Protein AF-A0A413JWC3-F1 (afdb_monomer_lite)

Sequence (152 aa):
MLSLQSEIDSLCAVSHELLHLGLDGEPIYSDRFRQLNTDVYHRCEHLFGSHGRTLEEEASLCIALLTGYNATIYNHGDKEDKIQSVLNRSWDILDTLPVSLLKCRLLVACYAEVFDEELAAEAHAIIDGWKERELTREEFEIVEHLKNLEEN

pLDDT: mean 96.14, std 4.45, range [56.59, 98.81]

InterPro domains:
  IPR010570 UpxZ family [PF06603] (8-112)
  IPR038533 UpxZ superfamily [G3DSA:1.25.40.810] (1-152)

Foldseek 3Di:
DDDLVVLLVVLVVLLVCLVCPCVVVDDDDPVVNVVSLVVLVVSLVVLLPPADPDLLSRLSSLLSNLSSLVSHPDDP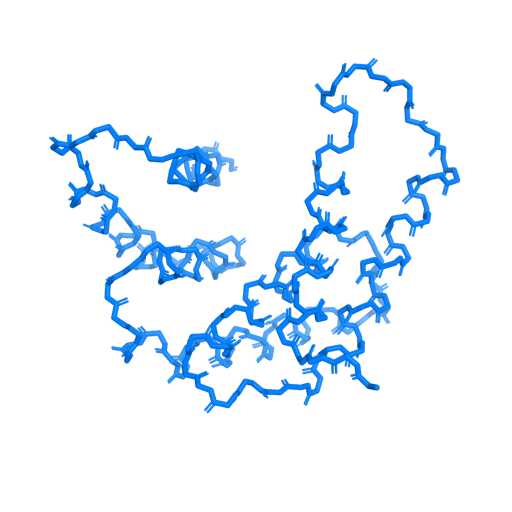PCSVVSNVVSLVSLVVRLVVDDLDLSSLSSLLSSCLPPVDVVSLVVSVVSLVVCVVDDDDPSSVVSVVSSVVSVVD

Structure (mmCIF, N/CA/C/O backbone):
data_AF-A0A413JWC3-F1
#
_entry.id   AF-A0A413JWC3-F1
#
loop_
_atom_site.group_PDB
_atom_site.id
_atom_site.type_symbol
_atom_site.label_atom_id
_atom_site.label_alt_id
_atom_site.label_comp_id
_atom_site.label_asym_id
_atom_site.label_entity_id
_atom_site.label_seq_id
_atom_site.pdbx_PDB_ins_code
_atom_site.Cartn_x
_atom_site.Cartn_y
_atom_site.Cartn_z
_atom_site.occupancy
_atom_site.B_iso_or_equiv
_atom_site.auth_seq_id
_atom_site.auth_comp_id
_atom_site.auth_asym_id
_atom_site.auth_atom_id
_atom_site.pdbx_PDB_model_num
ATOM 1 N N . MET A 1 1 ? 21.204 -7.134 11.106 1.00 56.59 1 MET A N 1
ATOM 2 C CA . MET A 1 1 ? 19.920 -7.401 10.434 1.00 56.59 1 MET A CA 1
ATOM 3 C C . MET A 1 1 ? 19.002 -6.255 10.816 1.00 56.59 1 MET A C 1
ATOM 5 O O . MET A 1 1 ? 18.966 -5.949 12.005 1.00 56.59 1 MET A O 1
ATOM 9 N N . LEU A 1 2 ? 18.401 -5.558 9.850 1.00 73.81 2 LEU A N 1
ATOM 10 C CA . LEU A 1 2 ? 17.396 -4.530 10.146 1.00 73.81 2 LEU A CA 1
ATOM 11 C C . LEU A 1 2 ? 16.127 -5.217 10.677 1.00 73.81 2 LEU A C 1
ATOM 13 O O . LEU A 1 2 ? 15.954 -6.422 10.486 1.00 73.81 2 LEU A O 1
ATOM 17 N N . SER A 1 3 ? 15.291 -4.492 11.417 1.00 93.19 3 SER A N 1
ATOM 18 C CA . SER A 1 3 ? 13.954 -4.986 11.759 1.00 93.19 3 SER A CA 1
ATOM 19 C C . SER A 1 3 ? 13.045 -4.897 10.534 1.00 93.19 3 SER A C 1
ATOM 21 O O . SER A 1 3 ? 13.220 -3.990 9.723 1.00 93.19 3 SER A O 1
ATOM 23 N N . LEU A 1 4 ? 12.040 -5.774 10.448 1.00 95.88 4 LEU A N 1
ATOM 24 C CA . LEU A 1 4 ? 11.046 -5.744 9.371 1.00 95.88 4 LEU A CA 1
ATOM 25 C C . LEU A 1 4 ? 10.400 -4.357 9.244 1.00 95.88 4 LEU A C 1
ATOM 27 O O . LEU A 1 4 ? 10.365 -3.797 8.154 1.00 95.88 4 LEU A O 1
ATOM 31 N N . GLN A 1 5 ? 10.004 -3.748 10.367 1.00 96.06 5 GLN A N 1
ATOM 32 C CA . GLN A 1 5 ? 9.486 -2.379 10.370 1.00 96.06 5 GLN A CA 1
ATOM 33 C C . GLN A 1 5 ? 10.447 -1.364 9.728 1.00 96.06 5 GLN A C 1
ATOM 35 O O . GLN A 1 5 ? 10.018 -0.534 8.939 1.00 96.06 5 GLN A O 1
ATOM 40 N N . SER A 1 6 ? 11.755 -1.454 9.992 1.00 96.62 6 SER A N 1
ATOM 41 C CA . SER A 1 6 ? 12.730 -0.548 9.371 1.00 96.62 6 SER A CA 1
ATOM 42 C C . SER A 1 6 ? 12.828 -0.745 7.856 1.00 96.62 6 SER A C 1
ATOM 44 O O . SER A 1 6 ? 13.183 0.193 7.141 1.00 96.62 6 SER A O 1
ATOM 46 N N . GLU A 1 7 ? 12.572 -1.952 7.361 1.00 97.88 7 GLU A N 1
ATOM 47 C CA . GLU A 1 7 ? 12.573 -2.255 5.932 1.00 97.88 7 GLU A CA 1
ATOM 48 C C . GLU A 1 7 ? 11.285 -1.760 5.263 1.00 97.88 7 GLU A C 1
ATOM 50 O O . GLU A 1 7 ? 11.362 -1.167 4.186 1.00 97.88 7 GLU A O 1
ATOM 55 N N . ILE A 1 8 ? 10.139 -1.905 5.941 1.00 98.19 8 ILE A N 1
ATOM 56 C CA . ILE A 1 8 ? 8.843 -1.327 5.552 1.00 98.19 8 ILE A CA 1
ATOM 57 C C . ILE A 1 8 ? 8.953 0.197 5.454 1.00 98.19 8 ILE A C 1
ATOM 59 O O . ILE A 1 8 ? 8.673 0.762 4.399 1.00 98.19 8 ILE A O 1
ATOM 63 N N . ASP A 1 9 ? 9.443 0.860 6.505 1.00 97.12 9 ASP A N 1
ATOM 64 C CA . ASP A 1 9 ? 9.615 2.317 6.533 1.00 97.12 9 ASP A CA 1
ATOM 65 C C . ASP A 1 9 ? 10.524 2.785 5.389 1.00 97.12 9 ASP A C 1
ATOM 67 O O . ASP A 1 9 ? 10.276 3.804 4.741 1.00 97.12 9 ASP A O 1
ATOM 71 N N . SER A 1 10 ? 11.565 2.002 5.091 1.00 97.88 10 SER A N 1
ATOM 72 C CA . SER A 1 10 ? 12.470 2.296 3.988 1.00 97.88 10 SER A CA 1
ATOM 73 C C . SER A 1 10 ? 11.818 2.125 2.613 1.00 97.88 10 SER A C 1
ATOM 75 O O . SER A 1 10 ? 12.164 2.894 1.714 1.00 97.88 10 SER A O 1
ATOM 77 N N . LEU A 1 11 ? 10.921 1.149 2.426 1.00 98.56 11 LEU A N 1
ATOM 78 C CA . LEU A 1 11 ? 10.135 0.992 1.197 1.00 98.56 11 LEU A CA 1
ATOM 79 C C . LEU A 1 11 ? 9.126 2.139 1.044 1.00 98.56 11 LEU A C 1
ATOM 81 O O . LEU A 1 11 ? 9.041 2.729 -0.034 1.00 98.56 11 LEU A O 1
ATOM 85 N N . CYS A 1 12 ? 8.428 2.511 2.118 1.00 97.12 12 CYS A N 1
ATOM 86 C CA . CYS A 1 12 ? 7.510 3.650 2.131 1.00 97.12 12 CYS A CA 1
ATOM 87 C C . CYS A 1 12 ? 8.220 4.948 1.731 1.00 97.12 12 CYS A C 1
ATOM 89 O O . CYS A 1 12 ? 7.740 5.664 0.857 1.00 97.12 12 CYS A O 1
ATOM 91 N N . ALA A 1 13 ? 9.391 5.226 2.313 1.00 97.00 13 ALA A N 1
ATOM 92 C CA . ALA A 1 13 ? 10.145 6.444 2.030 1.00 97.00 13 ALA A CA 1
ATOM 93 C C . ALA A 1 13 ? 10.565 6.552 0.555 1.00 97.00 13 ALA A C 1
ATOM 95 O O . ALA A 1 13 ? 10.361 7.592 -0.068 1.00 97.00 13 ALA A O 1
ATOM 96 N N . VAL A 1 14 ? 11.117 5.478 -0.026 1.00 98.12 14 VAL A N 1
ATOM 97 C CA . VAL A 1 14 ? 11.566 5.508 -1.429 1.00 98.12 14 VAL A CA 1
ATOM 98 C C . VAL A 1 14 ? 10.394 5.507 -2.417 1.00 98.12 14 VAL A C 1
ATOM 100 O O . VAL A 1 14 ? 10.479 6.148 -3.461 1.00 98.12 14 VAL A O 1
ATOM 103 N N . SER A 1 15 ? 9.282 4.846 -2.079 1.00 97.88 15 SER A N 1
ATOM 104 C CA . SER A 1 15 ? 8.061 4.874 -2.899 1.00 97.88 15 SER A CA 1
ATOM 105 C C . SER A 1 15 ? 7.427 6.261 -2.880 1.00 97.88 15 SER A C 1
ATOM 107 O O . SER A 1 15 ? 7.043 6.775 -3.926 1.00 97.88 15 SER A O 1
ATOM 109 N N . HIS A 1 16 ? 7.389 6.907 -1.711 1.00 94.75 16 HIS A N 1
ATOM 110 C CA . HIS A 1 16 ? 6.933 8.285 -1.578 1.00 94.75 16 HIS A CA 1
ATOM 111 C C . HIS A 1 16 ? 7.807 9.238 -2.401 1.00 94.75 16 HIS A C 1
ATOM 113 O O . HIS A 1 16 ? 7.268 10.040 -3.156 1.00 94.75 16 HIS A O 1
ATOM 119 N N . GLU A 1 17 ? 9.136 9.115 -2.332 1.00 95.62 17 GLU A N 1
ATOM 120 C CA . GLU A 1 17 ? 10.035 9.933 -3.156 1.00 95.62 17 GLU A CA 1
ATOM 121 C C . GLU A 1 17 ? 9.769 9.745 -4.657 1.00 95.62 17 GLU A C 1
ATOM 123 O O . GLU A 1 17 ? 9.694 10.725 -5.394 1.00 95.62 17 GLU A O 1
ATOM 128 N N . LEU A 1 18 ? 9.582 8.502 -5.112 1.00 97.19 18 LEU A N 1
ATOM 129 C CA . LEU A 1 18 ? 9.295 8.214 -6.517 1.00 97.19 18 LEU A CA 1
ATOM 130 C C . LEU A 1 18 ? 7.958 8.816 -6.975 1.00 97.19 18 LEU A C 1
ATOM 132 O O . LEU A 1 18 ? 7.905 9.419 -8.044 1.00 97.19 18 LEU A O 1
ATOM 136 N N . LEU A 1 19 ? 6.900 8.680 -6.171 1.00 93.56 19 LEU A N 1
ATOM 137 C CA . LEU A 1 19 ? 5.561 9.191 -6.492 1.00 93.56 19 LEU A CA 1
ATOM 138 C C . LEU A 1 19 ? 5.493 10.725 -6.524 1.00 93.56 19 LEU A C 1
ATOM 140 O O . LEU A 1 19 ? 4.676 11.283 -7.249 1.00 93.56 19 LEU A O 1
ATOM 144 N N . HIS A 1 20 ? 6.352 11.401 -5.759 1.00 92.06 20 HIS A N 1
ATOM 145 C CA . HIS A 1 20 ? 6.380 12.865 -5.664 1.00 92.06 20 HIS A CA 1
ATOM 146 C C . HIS A 1 20 ? 7.509 13.495 -6.490 1.00 92.06 20 HIS A C 1
ATOM 148 O O . HIS A 1 20 ? 7.736 14.706 -6.416 1.00 92.06 20 HIS A O 1
ATOM 154 N N . LEU A 1 21 ? 8.226 12.694 -7.284 1.00 93.50 21 LEU A N 1
ATOM 155 C CA . LEU A 1 21 ? 9.365 13.159 -8.061 1.00 93.50 21 LEU A CA 1
ATOM 156 C C . LEU A 1 21 ? 8.936 14.241 -9.067 1.00 93.50 21 LEU A C 1
ATOM 158 O O . LEU A 1 21 ? 8.113 13.997 -9.948 1.00 93.50 21 LEU A O 1
ATOM 162 N N . GLY A 1 22 ? 9.531 15.431 -8.954 1.00 90.50 22 GLY A N 1
ATOM 163 C CA . GLY A 1 22 ? 9.259 16.577 -9.826 1.00 90.50 22 GLY A CA 1
ATOM 164 C C . GLY A 1 22 ? 8.058 17.438 -9.423 1.00 90.50 22 GLY A C 1
ATOM 165 O O . GLY A 1 22 ? 7.786 18.432 -10.097 1.00 90.50 22 GLY A O 1
ATOM 166 N N . LEU A 1 23 ? 7.356 17.121 -8.325 1.00 89.94 23 LEU A N 1
ATOM 167 C CA . LEU A 1 23 ? 6.298 17.991 -7.785 1.00 89.94 23 LEU A CA 1
ATOM 168 C C . LEU A 1 23 ? 6.847 19.295 -7.179 1.00 89.94 23 LEU A C 1
ATOM 170 O O . LEU A 1 23 ? 6.110 20.268 -7.032 1.00 89.94 23 LEU A O 1
ATOM 174 N N . ASP A 1 24 ? 8.137 19.330 -6.849 1.00 90.50 24 ASP A N 1
ATOM 175 C CA . ASP A 1 24 ? 8.865 20.501 -6.351 1.00 90.50 24 ASP A CA 1
ATOM 176 C C . ASP A 1 24 ? 9.331 21.460 -7.465 1.00 90.50 24 ASP A C 1
ATOM 178 O O . ASP A 1 24 ? 9.818 22.553 -7.175 1.00 90.50 24 ASP A O 1
ATOM 182 N N . GLY A 1 25 ? 9.144 21.086 -8.736 1.00 90.75 25 GLY A N 1
ATOM 183 C CA . GLY A 1 25 ? 9.561 21.870 -9.900 1.00 90.75 25 GLY A CA 1
ATOM 184 C C . GLY A 1 25 ? 11.031 21.692 -10.291 1.00 90.75 25 GLY A C 1
ATOM 185 O O . GLY A 1 25 ? 11.486 22.353 -11.229 1.00 90.75 25 GLY A O 1
ATOM 186 N N . GLU A 1 26 ? 11.770 20.804 -9.621 1.00 91.25 26 GLU A N 1
ATOM 187 C CA . GLU A 1 26 ? 13.160 20.509 -9.962 1.00 91.25 26 GLU A CA 1
ATOM 188 C C . GLU A 1 26 ? 13.266 19.612 -11.215 1.00 91.25 26 GLU A C 1
ATOM 190 O O . GLU A 1 26 ? 12.378 18.798 -11.497 1.00 91.25 26 GLU A O 1
ATOM 195 N N . PRO A 1 27 ? 14.357 19.719 -12.002 1.00 93.31 27 PRO A N 1
ATOM 196 C CA . PRO A 1 27 ? 14.568 18.851 -13.153 1.00 93.31 27 PRO A CA 1
ATOM 197 C C . PRO A 1 27 ? 14.647 17.371 -12.760 1.00 93.31 27 PRO A C 1
ATOM 199 O O . PRO A 1 27 ? 15.458 16.970 -11.925 1.00 93.31 27 PRO A O 1
ATOM 202 N N . ILE A 1 28 ? 13.871 16.531 -13.445 1.00 94.25 28 ILE A N 1
ATOM 203 C CA . ILE A 1 28 ? 13.948 15.080 -13.270 1.00 94.25 28 ILE A CA 1
ATOM 204 C C . ILE A 1 28 ? 15.143 14.536 -14.055 1.00 94.25 28 ILE A C 1
ATOM 206 O O . ILE A 1 28 ? 15.142 14.492 -15.289 1.00 94.25 28 ILE A O 1
ATOM 210 N N . TYR A 1 29 ? 16.157 14.068 -13.332 1.00 94.50 29 TYR A N 1
ATOM 211 C CA . TYR A 1 29 ? 17.286 13.366 -13.929 1.00 94.50 29 TYR A CA 1
ATOM 212 C C . TYR A 1 29 ? 16.940 11.894 -14.188 1.00 94.50 29 TYR A C 1
ATOM 214 O O . TYR A 1 29 ? 16.469 11.171 -13.307 1.00 94.50 29 TYR A O 1
ATOM 222 N N . SER A 1 30 ? 17.178 11.437 -15.420 1.00 95.56 30 SER A N 1
ATOM 223 C CA . SER A 1 30 ? 16.788 10.089 -15.864 1.00 95.56 30 SER A CA 1
ATOM 224 C C . SER A 1 30 ? 17.473 8.949 -15.099 1.00 95.56 30 SER A C 1
ATOM 226 O O . SER A 1 30 ? 16.875 7.895 -14.892 1.00 95.56 30 SER A O 1
ATOM 228 N N . ASP A 1 31 ? 18.710 9.154 -14.652 1.00 96.62 31 ASP A N 1
ATOM 229 C CA . ASP A 1 31 ? 19.452 8.221 -13.808 1.00 96.62 31 ASP A CA 1
ATOM 230 C C . ASP A 1 31 ? 18.844 8.134 -12.404 1.00 96.62 31 ASP A C 1
ATOM 232 O O . ASP A 1 31 ? 18.650 7.023 -11.911 1.00 96.62 31 ASP A O 1
ATOM 236 N N . ARG A 1 32 ? 18.447 9.267 -11.804 1.00 95.69 32 ARG A N 1
ATOM 237 C CA . ARG A 1 32 ? 17.725 9.283 -10.523 1.00 95.69 32 ARG A CA 1
ATOM 238 C C . ARG A 1 32 ? 16.368 8.596 -10.633 1.00 95.69 32 ARG A C 1
ATOM 240 O O . ARG A 1 32 ? 16.059 7.740 -9.809 1.00 95.69 32 ARG A O 1
ATOM 247 N N . PHE A 1 33 ? 15.591 8.907 -11.669 1.00 96.56 33 PHE A N 1
ATOM 248 C CA . PHE A 1 33 ? 14.300 8.258 -11.913 1.00 96.56 33 PHE A CA 1
ATOM 249 C C . PHE A 1 33 ? 14.454 6.740 -12.076 1.00 96.56 33 PHE A C 1
ATOM 251 O O . PHE A 1 33 ? 13.736 5.960 -11.447 1.00 96.56 33 PHE A O 1
ATOM 258 N N . ARG A 1 34 ? 15.442 6.301 -12.868 1.00 97.75 34 ARG A N 1
ATOM 259 C CA . ARG A 1 34 ? 15.761 4.879 -13.034 1.00 97.75 34 ARG A CA 1
ATOM 260 C C . ARG A 1 34 ? 16.174 4.234 -11.711 1.00 97.75 34 ARG A C 1
ATOM 262 O O . ARG A 1 34 ? 15.748 3.113 -11.430 1.00 97.75 34 ARG A O 1
ATOM 269 N N . GLN A 1 35 ? 17.016 4.906 -10.927 1.00 97.94 35 GLN A N 1
ATOM 270 C CA . GLN A 1 35 ? 17.476 4.420 -9.629 1.00 97.94 35 GLN A CA 1
ATOM 271 C C . GLN A 1 35 ? 16.300 4.210 -8.673 1.00 97.94 35 GLN A C 1
ATOM 273 O O . GLN A 1 35 ? 16.149 3.108 -8.159 1.00 97.94 35 GLN A O 1
ATOM 278 N N . LEU A 1 36 ? 15.432 5.210 -8.505 1.00 98.12 36 LEU A N 1
ATOM 279 C CA . LEU A 1 36 ? 14.266 5.121 -7.622 1.00 98.12 36 LEU A CA 1
ATOM 280 C C . LEU A 1 36 ? 13.337 3.967 -8.009 1.00 98.12 36 LEU A C 1
ATOM 282 O O . LEU A 1 36 ? 12.982 3.158 -7.157 1.00 98.12 36 LEU A O 1
ATOM 286 N N . ASN A 1 37 ? 13.026 3.814 -9.299 1.00 98.38 37 ASN A N 1
ATOM 287 C CA . ASN A 1 37 ? 12.227 2.680 -9.776 1.00 98.38 37 ASN A CA 1
ATOM 288 C C . ASN A 1 37 ? 12.873 1.324 -9.451 1.00 98.38 37 ASN A C 1
ATOM 290 O O . ASN A 1 37 ? 12.174 0.367 -9.110 1.00 98.38 37 ASN A O 1
ATOM 294 N N . THR A 1 38 ? 14.204 1.244 -9.548 1.00 98.19 38 THR A N 1
ATOM 295 C CA . THR A 1 38 ? 14.977 0.020 -9.276 1.00 98.19 38 THR A CA 1
ATOM 296 C C . THR A 1 38 ? 14.975 -0.296 -7.784 1.00 98.19 38 THR A C 1
ATOM 298 O O . THR A 1 38 ? 14.748 -1.441 -7.398 1.00 98.19 38 THR A O 1
ATOM 301 N N . ASP A 1 39 ? 15.181 0.721 -6.951 1.00 98.38 39 ASP A N 1
ATOM 302 C CA . ASP A 1 39 ? 15.221 0.591 -5.499 1.00 98.38 39 ASP A CA 1
ATOM 303 C C . ASP A 1 39 ? 13.849 0.198 -4.938 1.00 98.38 39 ASP A C 1
ATOM 305 O O . ASP A 1 39 ? 13.777 -0.709 -4.109 1.00 98.38 39 ASP A O 1
ATOM 309 N N . VAL A 1 40 ? 12.764 0.820 -5.419 1.00 98.69 40 VAL A N 1
ATOM 310 C CA . VAL A 1 40 ? 11.385 0.444 -5.059 1.00 98.69 40 VAL A CA 1
ATOM 311 C C . VAL A 1 40 ? 11.121 -1.012 -5.434 1.00 98.69 40 VAL A C 1
ATOM 313 O O . VAL A 1 40 ? 10.727 -1.799 -4.574 1.00 98.69 40 VAL A O 1
ATOM 316 N N . TYR A 1 41 ? 11.402 -1.398 -6.685 1.00 98.31 41 TYR A N 1
ATOM 317 C CA . TYR A 1 41 ? 11.156 -2.760 -7.162 1.00 98.31 41 TYR A CA 1
ATOM 318 C C . TYR A 1 41 ? 11.917 -3.800 -6.330 1.00 98.31 41 TYR A C 1
ATOM 320 O O . TYR A 1 41 ? 11.310 -4.715 -5.783 1.00 98.31 41 TYR A O 1
ATOM 328 N N . HIS A 1 42 ? 13.232 -3.640 -6.156 1.00 98.12 42 HIS A N 1
ATOM 329 C CA . HIS A 1 42 ? 14.032 -4.602 -5.391 1.00 98.12 42 HIS A CA 1
ATOM 330 C C . HIS A 1 42 ? 13.594 -4.722 -3.929 1.00 98.12 42 HIS A C 1
ATOM 332 O O . HIS A 1 42 ? 13.674 -5.809 -3.358 1.00 98.12 42 HIS A O 1
ATOM 338 N N . ARG A 1 43 ? 13.132 -3.631 -3.310 1.00 98.56 43 ARG A N 1
ATOM 339 C CA . ARG A 1 43 ? 12.615 -3.665 -1.936 1.00 98.56 43 ARG A CA 1
ATOM 340 C C . ARG A 1 43 ? 11.270 -4.370 -1.850 1.00 98.56 43 ARG A C 1
ATOM 342 O O . ARG A 1 43 ? 11.086 -5.140 -0.913 1.00 98.56 43 ARG A O 1
ATOM 349 N N . CYS A 1 44 ? 10.383 -4.168 -2.825 1.00 98.56 44 CYS A N 1
ATOM 350 C CA . CYS A 1 44 ? 9.142 -4.937 -2.915 1.00 98.56 44 CYS A CA 1
ATOM 351 C C . CYS A 1 44 ? 9.452 -6.433 -3.022 1.00 98.56 44 CYS A C 1
ATOM 353 O O . CYS A 1 44 ? 8.980 -7.215 -2.206 1.00 98.56 44 CYS A O 1
ATOM 355 N N . GLU A 1 45 ? 10.345 -6.820 -3.937 1.00 98.25 45 GLU A N 1
ATOM 356 C CA . GLU A 1 45 ? 10.752 -8.220 -4.116 1.00 98.25 45 GLU A CA 1
ATOM 357 C C . GLU A 1 45 ? 11.393 -8.821 -2.861 1.00 98.25 45 GLU A C 1
ATOM 359 O O . GLU A 1 45 ? 11.158 -9.983 -2.532 1.00 98.25 45 GLU A O 1
ATOM 364 N N . HIS A 1 46 ? 12.188 -8.032 -2.136 1.00 98.00 46 HIS A N 1
ATOM 365 C CA . HIS A 1 46 ? 12.789 -8.467 -0.882 1.00 98.00 46 HIS A CA 1
ATOM 366 C C . HIS A 1 46 ? 11.743 -8.718 0.213 1.00 98.00 46 HIS A C 1
ATOM 368 O O . HIS A 1 46 ? 11.855 -9.685 0.966 1.00 98.00 46 HIS A O 1
ATOM 374 N N . LEU A 1 47 ? 10.734 -7.850 0.296 1.00 98.38 47 LEU A N 1
ATOM 375 C CA . LEU A 1 47 ? 9.713 -7.864 1.340 1.00 98.38 47 LEU A CA 1
ATOM 376 C C . LEU A 1 47 ? 8.500 -8.737 1.011 1.00 98.38 47 LEU A C 1
ATOM 378 O O . LEU A 1 47 ? 7.755 -9.086 1.922 1.00 98.38 47 LEU A O 1
ATOM 382 N N . PHE A 1 48 ? 8.307 -9.126 -0.249 1.00 98.19 48 PHE A N 1
ATOM 383 C CA . PHE A 1 48 ? 7.115 -9.838 -0.709 1.00 98.19 48 PHE A CA 1
ATOM 384 C C . PHE A 1 48 ? 6.818 -11.109 0.104 1.00 98.19 48 PHE A C 1
ATOM 386 O O . PHE A 1 48 ? 5.681 -11.330 0.516 1.00 98.19 48 PHE A O 1
ATOM 393 N N . GLY A 1 49 ? 7.847 -11.916 0.389 1.00 97.38 49 GLY A N 1
ATOM 394 C CA . GLY A 1 49 ? 7.715 -13.152 1.173 1.00 97.38 49 GLY A CA 1
ATOM 395 C C . GLY A 1 49 ? 7.655 -12.955 2.694 1.00 97.38 49 GLY A C 1
ATOM 396 O O . GLY A 1 49 ? 7.452 -13.923 3.433 1.00 97.38 49 GLY A O 1
ATOM 397 N N . SER A 1 50 ? 7.855 -11.730 3.179 1.00 97.81 50 SER A N 1
ATOM 398 C CA . SER A 1 50 ? 7.810 -11.407 4.605 1.00 97.81 50 SER A CA 1
ATOM 399 C C . SER A 1 50 ? 6.372 -11.289 5.101 1.00 97.81 50 SER A C 1
ATOM 401 O O . SER A 1 50 ? 5.458 -10.972 4.340 1.00 97.81 50 SER A O 1
ATOM 403 N N . HIS A 1 51 ? 6.192 -11.529 6.399 1.00 97.31 51 HIS A N 1
ATOM 404 C CA . HIS A 1 51 ? 4.921 -11.373 7.102 1.00 97.31 51 HIS A CA 1
ATOM 405 C C . HIS A 1 51 ? 5.172 -10.675 8.442 1.00 97.31 51 HIS A C 1
ATOM 407 O O . HIS A 1 51 ? 6.158 -10.973 9.129 1.00 97.31 51 HIS A O 1
ATOM 413 N N . GLY A 1 52 ? 4.289 -9.750 8.795 1.00 95.88 52 GLY A N 1
ATOM 414 C CA . GLY A 1 52 ? 4.264 -9.067 10.075 1.00 95.88 52 GLY A CA 1
ATOM 415 C C . GLY A 1 52 ? 3.940 -10.022 11.220 1.00 95.88 52 GLY A C 1
ATOM 416 O O . GLY A 1 52 ? 3.257 -11.034 11.069 1.00 95.88 52 GLY A O 1
ATOM 417 N N . ARG A 1 53 ? 4.457 -9.704 12.406 1.00 94.62 53 ARG A N 1
ATOM 418 C CA . ARG A 1 53 ? 4.207 -10.463 13.640 1.00 94.62 53 ARG A CA 1
ATOM 419 C C . ARG A 1 53 ? 2.935 -10.018 14.354 1.00 94.62 53 ARG A C 1
ATOM 421 O O . ARG A 1 53 ? 2.451 -10.739 15.225 1.00 94.62 53 ARG A O 1
ATOM 428 N N . THR A 1 54 ? 2.433 -8.833 14.021 1.00 96.56 54 THR A N 1
ATOM 429 C CA . THR A 1 54 ? 1.169 -8.277 14.514 1.00 96.56 54 THR A CA 1
ATOM 430 C C . THR A 1 54 ? 0.298 -7.849 13.338 1.00 96.56 54 THR A C 1
ATOM 432 O O . THR A 1 54 ? 0.793 -7.714 12.217 1.00 96.56 54 THR A O 1
ATOM 435 N N . LEU A 1 55 ? -0.991 -7.611 13.599 1.00 97.12 55 LEU A N 1
ATOM 436 C CA . LEU A 1 55 ? -1.925 -7.106 12.588 1.00 97.12 55 LEU A CA 1
ATOM 437 C C . LEU A 1 55 ? -1.457 -5.761 12.018 1.00 97.12 55 LEU A C 1
ATOM 439 O O . LEU A 1 55 ? -1.551 -5.528 10.820 1.00 97.12 55 LEU A O 1
ATOM 443 N N . GLU A 1 56 ? -0.907 -4.890 12.861 1.00 97.62 56 GLU A N 1
ATOM 444 C CA . GLU A 1 56 ? -0.421 -3.569 12.466 1.00 97.62 56 GLU A CA 1
ATOM 445 C C . GLU A 1 56 ? 0.852 -3.645 11.614 1.00 97.62 56 GLU A C 1
ATOM 447 O O . GLU A 1 56 ? 0.991 -2.892 10.648 1.00 97.62 56 GLU A O 1
ATOM 452 N N . GLU A 1 57 ? 1.776 -4.552 11.950 1.00 97.75 57 GLU A N 1
ATOM 453 C CA . GLU A 1 57 ? 2.989 -4.774 11.156 1.00 97.75 57 GLU A CA 1
ATOM 454 C C . GLU A 1 57 ? 2.634 -5.397 9.794 1.00 97.75 57 GLU A C 1
ATOM 456 O O . GLU A 1 57 ? 3.173 -4.973 8.774 1.00 97.75 57 GLU A O 1
ATOM 461 N N . GLU A 1 58 ? 1.677 -6.334 9.750 1.00 98.44 58 GLU A N 1
ATOM 462 C CA . GLU A 1 58 ? 1.192 -6.926 8.494 1.00 98.44 58 GLU A CA 1
ATOM 463 C C . GLU A 1 58 ? 0.443 -5.903 7.630 1.00 98.44 58 GLU A C 1
ATOM 465 O O . GLU A 1 58 ? 0.703 -5.813 6.431 1.00 98.44 58 GLU A O 1
ATOM 470 N N . ALA A 1 59 ? -0.419 -5.070 8.223 1.00 98.56 59 ALA A N 1
ATOM 471 C CA . ALA A 1 59 ? -1.088 -3.981 7.512 1.00 98.56 59 ALA A CA 1
ATOM 472 C C . ALA A 1 59 ? -0.077 -2.984 6.931 1.00 98.56 59 ALA A C 1
ATOM 474 O O . ALA A 1 59 ? -0.183 -2.600 5.768 1.00 98.56 59 ALA A O 1
ATOM 475 N N . SER A 1 60 ? 0.934 -2.599 7.716 1.00 98.38 60 SER A N 1
ATOM 476 C CA . SER A 1 60 ? 1.994 -1.691 7.259 1.00 98.38 60 SER A CA 1
ATOM 477 C C . SER A 1 60 ? 2.790 -2.290 6.099 1.00 98.38 60 SER A C 1
ATOM 479 O O . SER A 1 60 ? 3.104 -1.586 5.139 1.00 98.38 60 SER A O 1
ATOM 481 N N . LEU A 1 61 ? 3.079 -3.593 6.158 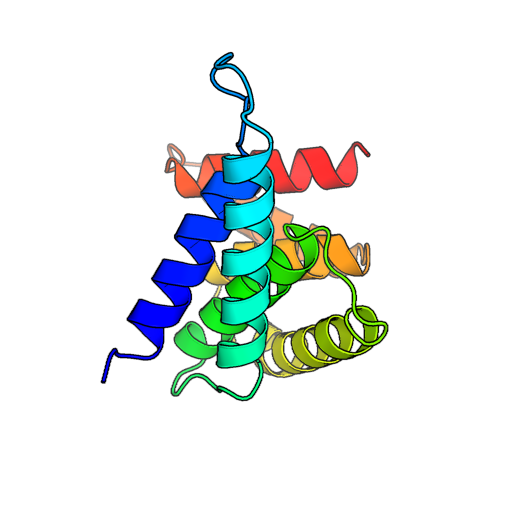1.00 98.75 61 LEU A N 1
ATOM 482 C CA . LEU A 1 61 ? 3.752 -4.318 5.086 1.00 98.75 61 LEU A CA 1
ATOM 483 C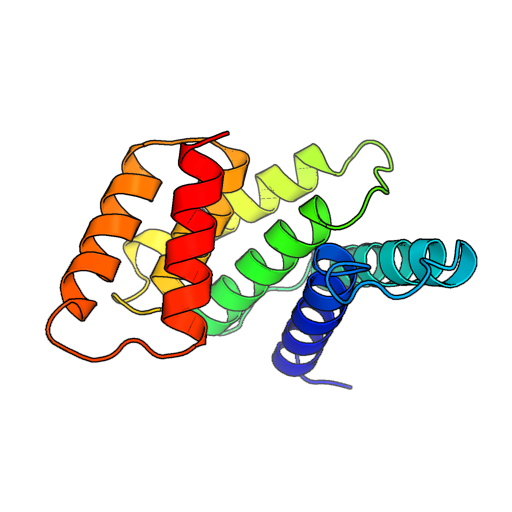 C . LEU A 1 61 ? 2.902 -4.371 3.811 1.00 98.75 61 LEU A C 1
ATOM 485 O O . LEU A 1 61 ? 3.418 -4.091 2.730 1.00 98.75 61 LEU A O 1
ATOM 489 N N . CYS A 1 62 ? 1.609 -4.682 3.931 1.00 98.69 62 CYS A N 1
ATOM 490 C CA . CYS A 1 62 ? 0.695 -4.735 2.791 1.00 98.69 62 CYS A CA 1
ATOM 491 C C . CYS A 1 62 ? 0.554 -3.367 2.115 1.00 98.69 62 CYS A C 1
ATOM 493 O O . CYS A 1 62 ? 0.703 -3.281 0.898 1.00 98.69 62 CYS A O 1
ATOM 495 N N . ILE A 1 63 ? 0.372 -2.290 2.891 1.00 98.56 63 ILE A N 1
ATOM 496 C CA . ILE A 1 63 ? 0.349 -0.914 2.367 1.00 98.56 63 ILE A CA 1
ATOM 497 C C . ILE A 1 63 ? 1.639 -0.620 1.595 1.00 98.56 63 ILE A C 1
ATOM 499 O O . ILE A 1 63 ? 1.583 -0.183 0.449 1.00 98.56 63 ILE A O 1
ATOM 503 N N . ALA A 1 64 ? 2.803 -0.890 2.196 1.00 98.56 64 ALA A N 1
ATOM 504 C CA . ALA A 1 64 ? 4.089 -0.598 1.571 1.00 98.56 64 ALA A CA 1
ATOM 505 C C . ALA A 1 64 ? 4.296 -1.369 0.259 1.00 98.56 64 ALA A C 1
ATOM 507 O O . ALA A 1 64 ? 4.808 -0.803 -0.706 1.00 98.56 64 ALA A O 1
ATOM 508 N N . LEU A 1 65 ? 3.884 -2.640 0.210 1.00 98.81 65 LEU A N 1
ATOM 509 C CA . LEU A 1 65 ? 3.972 -3.470 -0.991 1.00 98.81 65 LEU A CA 1
ATOM 510 C C . LEU A 1 65 ? 3.017 -2.992 -2.092 1.00 98.81 65 LEU A C 1
ATOM 512 O O . LEU A 1 65 ? 3.465 -2.838 -3.225 1.00 98.81 65 LEU A O 1
ATOM 516 N N . LEU A 1 66 ? 1.746 -2.711 -1.777 1.00 98.50 66 LEU A N 1
ATOM 517 C CA . LEU A 1 66 ? 0.776 -2.190 -2.753 1.00 98.50 66 LEU A CA 1
ATOM 518 C C . LEU A 1 66 ? 1.250 -0.847 -3.323 1.00 98.50 66 LEU A C 1
ATOM 520 O O . LEU A 1 66 ? 1.419 -0.704 -4.533 1.00 98.50 66 LEU A O 1
ATOM 524 N N . THR A 1 67 ? 1.585 0.114 -2.454 1.00 97.38 67 THR A N 1
ATOM 525 C CA . THR A 1 67 ? 2.116 1.415 -2.883 1.00 97.38 67 THR A CA 1
ATOM 526 C C . THR A 1 67 ? 3.401 1.263 -3.698 1.00 97.38 67 THR A C 1
ATOM 528 O O . THR A 1 67 ? 3.563 1.936 -4.714 1.00 97.38 67 THR A O 1
ATOM 531 N N . GLY A 1 68 ? 4.315 0.381 -3.290 1.00 98.25 68 GLY A N 1
ATOM 532 C CA . GLY A 1 68 ? 5.583 0.163 -3.980 1.00 98.25 68 GLY A CA 1
ATOM 533 C C . GLY A 1 68 ? 5.418 -0.440 -5.377 1.00 98.25 68 GLY A C 1
ATOM 534 O O . GLY A 1 68 ? 6.009 0.066 -6.335 1.00 98.25 68 GLY A O 1
ATOM 535 N N . TYR A 1 69 ? 4.587 -1.475 -5.527 1.00 98.25 69 TYR A N 1
ATOM 536 C CA . TYR A 1 69 ? 4.317 -2.084 -6.834 1.00 98.25 69 TYR A CA 1
ATOM 537 C C . TYR A 1 69 ? 3.615 -1.119 -7.800 1.00 98.25 69 TYR A C 1
ATOM 539 O O . TYR A 1 69 ? 3.904 -1.143 -9.002 1.00 98.25 69 TYR A O 1
ATOM 547 N N . ASN A 1 70 ? 2.773 -0.226 -7.284 1.00 95.25 70 ASN A N 1
ATOM 548 C CA . ASN A 1 70 ? 2.134 0.823 -8.079 1.00 95.25 70 ASN A CA 1
ATOM 549 C C . ASN A 1 70 ? 3.084 1.956 -8.448 1.00 95.25 70 ASN A C 1
ATOM 551 O O . ASN A 1 70 ? 3.032 2.467 -9.565 1.00 95.25 70 ASN A O 1
ATOM 555 N N . ALA A 1 71 ? 3.977 2.332 -7.532 1.00 96.38 71 ALA A N 1
ATOM 556 C CA . ALA A 1 71 ? 4.946 3.394 -7.764 1.00 96.38 71 ALA A CA 1
ATOM 557 C C . ALA A 1 71 ? 5.981 3.010 -8.830 1.00 96.38 71 ALA A C 1
ATOM 559 O O . ALA A 1 71 ? 6.372 3.851 -9.640 1.00 96.38 71 ALA A O 1
ATOM 560 N N . THR A 1 72 ? 6.452 1.757 -8.840 1.00 97.50 72 THR A N 1
ATOM 561 C CA . THR A 1 72 ? 7.479 1.326 -9.797 1.00 97.50 72 THR A CA 1
ATOM 562 C C . THR A 1 72 ? 6.912 1.001 -11.180 1.00 97.50 72 THR A C 1
ATOM 564 O O . THR A 1 72 ? 5.970 0.219 -11.349 1.00 97.50 72 THR A O 1
ATOM 567 N N . ILE A 1 73 ? 7.568 1.537 -12.212 1.00 96.44 73 ILE A N 1
ATOM 568 C CA . ILE A 1 73 ? 7.257 1.235 -13.615 1.00 96.44 73 ILE A CA 1
ATOM 569 C C . ILE A 1 73 ? 7.719 -0.165 -14.035 1.00 96.44 73 ILE A C 1
ATOM 571 O O . ILE A 1 73 ? 7.353 -0.635 -15.112 1.00 96.44 73 ILE A O 1
ATOM 575 N N . TYR A 1 74 ? 8.557 -0.833 -13.235 1.00 96.75 74 TYR A N 1
ATOM 576 C CA . TYR A 1 74 ? 9.057 -2.155 -13.589 1.00 96.75 74 TYR A CA 1
ATOM 577 C C . TYR A 1 74 ? 8.000 -3.228 -13.357 1.00 96.75 74 TYR A C 1
ATOM 579 O O . TYR A 1 74 ? 7.488 -3.399 -12.254 1.00 96.75 74 TYR A O 1
ATOM 587 N N . ASN A 1 75 ? 7.725 -3.990 -14.412 1.00 94.75 75 ASN A N 1
ATOM 588 C CA . ASN A 1 75 ? 6.916 -5.196 -14.374 1.00 94.75 75 ASN A CA 1
ATOM 589 C C . ASN A 1 75 ? 7.659 -6.303 -15.139 1.00 94.75 75 ASN A C 1
ATOM 591 O O . ASN A 1 75 ? 7.968 -6.137 -16.320 1.00 94.75 75 ASN A O 1
ATOM 595 N N . HIS A 1 76 ? 7.963 -7.414 -14.461 1.00 93.25 76 HIS A N 1
ATOM 596 C CA . HIS A 1 76 ? 8.631 -8.584 -15.047 1.00 93.25 76 HIS A CA 1
ATOM 597 C C . HIS A 1 76 ? 7.639 -9.669 -15.507 1.00 93.25 76 HIS A C 1
ATOM 599 O O . HIS A 1 76 ? 8.051 -10.778 -15.844 1.00 93.25 76 HIS A O 1
ATOM 605 N N . GLY A 1 77 ? 6.347 -9.334 -15.567 1.00 94.62 77 GLY A N 1
ATOM 606 C CA . GLY A 1 77 ? 5.255 -10.203 -16.005 1.00 94.62 77 GLY A CA 1
ATOM 607 C C . GLY A 1 77 ? 4.499 -10.891 -14.869 1.00 94.62 77 GLY A C 1
ATOM 608 O O . GLY A 1 77 ? 3.581 -11.649 -15.152 1.00 94.62 77 GLY A O 1
ATOM 609 N N . ASP A 1 78 ? 4.881 -10.643 -13.615 1.00 95.69 78 ASP A N 1
ATOM 610 C CA . ASP A 1 78 ? 4.298 -11.247 -12.411 1.00 95.69 78 ASP A CA 1
ATOM 611 C C . ASP A 1 78 ? 3.814 -10.208 -11.384 1.00 95.69 78 ASP A C 1
ATOM 613 O O . ASP A 1 78 ? 3.446 -10.566 -10.264 1.00 95.69 78 ASP A O 1
ATOM 617 N N . LYS A 1 79 ? 3.826 -8.912 -11.730 1.00 95.62 79 LYS A N 1
ATOM 618 C CA . LYS A 1 79 ? 3.487 -7.838 -10.788 1.00 95.62 79 LYS A CA 1
ATOM 619 C C . LYS A 1 79 ? 2.027 -7.911 -10.349 1.00 95.62 79 LYS A C 1
ATOM 621 O O . LYS A 1 79 ? 1.743 -7.787 -9.164 1.00 95.62 79 LYS A O 1
ATOM 626 N N . GLU A 1 80 ? 1.124 -8.159 -11.286 1.00 96.50 80 GLU A N 1
ATOM 627 C CA . GLU A 1 80 ? -0.313 -8.265 -11.041 1.00 96.50 80 GLU A CA 1
ATOM 628 C C . GLU A 1 80 ? -0.641 -9.456 -10.123 1.00 96.50 80 GLU A C 1
ATOM 630 O O . GLU A 1 80 ? -1.422 -9.316 -9.183 1.00 96.50 80 GLU A O 1
ATOM 635 N N . ASP A 1 81 ? 0.030 -10.599 -10.307 1.00 97.75 81 ASP A N 1
ATOM 636 C CA . ASP A 1 81 ? -0.116 -11.766 -9.425 1.00 97.75 81 ASP A CA 1
ATOM 637 C C . ASP A 1 81 ? 0.373 -11.463 -7.997 1.00 97.75 81 ASP A C 1
ATOM 639 O O . ASP A 1 81 ? -0.231 -11.895 -7.010 1.00 97.75 81 ASP A O 1
ATOM 643 N N . LYS A 1 82 ? 1.457 -10.686 -7.864 1.00 98.12 82 LYS A N 1
ATOM 644 C CA . LYS A 1 82 ? 1.980 -10.255 -6.560 1.00 98.12 82 LYS A CA 1
ATOM 645 C C . LYS A 1 82 ? 1.050 -9.265 -5.876 1.00 98.12 82 LYS A C 1
ATOM 647 O O . LYS A 1 82 ? 0.775 -9.444 -4.693 1.00 98.12 82 LYS A O 1
ATOM 652 N N . ILE A 1 83 ? 0.527 -8.280 -6.604 1.00 98.38 83 ILE A N 1
ATOM 653 C CA . ILE A 1 83 ? -0.491 -7.353 -6.096 1.00 98.38 83 ILE A CA 1
ATOM 654 C C . ILE A 1 83 ? -1.699 -8.145 -5.591 1.00 98.38 83 ILE A C 1
ATOM 656 O O . ILE A 1 83 ? -2.089 -7.987 -4.437 1.00 98.38 83 ILE A O 1
ATOM 660 N N . GLN A 1 84 ? -2.216 -9.085 -6.385 1.00 98.50 84 GLN A N 1
ATOM 661 C CA . GLN A 1 84 ? -3.331 -9.939 -5.979 1.00 98.50 84 GLN A CA 1
ATOM 662 C C . GLN A 1 84 ? -3.014 -10.760 -4.719 1.00 98.50 84 GLN A C 1
ATOM 664 O O . GLN A 1 84 ? -3.868 -10.922 -3.844 1.00 98.50 84 GLN A O 1
ATOM 669 N N . SER A 1 85 ? -1.782 -11.257 -4.585 1.00 98.44 85 SER A N 1
ATOM 670 C CA . SER A 1 85 ? -1.337 -11.947 -3.371 1.00 98.44 85 SER A CA 1
ATOM 671 C C . SER A 1 85 ? -1.287 -11.030 -2.146 1.00 98.44 85 SER A C 1
ATOM 673 O O . SER A 1 85 ? -1.544 -11.502 -1.039 1.00 98.44 85 SER A O 1
ATOM 675 N N . VAL A 1 86 ? -0.942 -9.751 -2.309 1.00 98.69 86 VAL A N 1
ATOM 676 C CA . VAL A 1 86 ? -0.938 -8.771 -1.211 1.00 98.69 86 VAL A CA 1
ATOM 677 C C . VAL A 1 86 ? -2.363 -8.338 -0.858 1.00 98.69 86 VAL A C 1
ATOM 679 O O . VAL A 1 86 ? -2.678 -8.204 0.323 1.00 98.69 86 VAL A O 1
ATOM 682 N N . LEU A 1 87 ? -3.253 -8.208 -1.844 1.00 98.69 87 LEU A N 1
ATOM 683 C CA . LEU A 1 87 ? -4.678 -7.967 -1.608 1.00 98.69 87 LEU A CA 1
ATOM 684 C C . LEU A 1 87 ? -5.309 -9.106 -0.794 1.00 98.69 87 LEU A C 1
ATOM 686 O O . LEU A 1 87 ? -5.965 -8.837 0.208 1.00 98.69 87 LEU A O 1
ATOM 690 N N . ASN A 1 88 ? -5.005 -10.368 -1.127 1.00 98.50 88 ASN A N 1
ATOM 691 C CA . ASN A 1 88 ? -5.438 -11.534 -0.342 1.00 98.50 88 ASN A CA 1
ATOM 692 C C . ASN A 1 88 ? -5.050 -11.420 1.139 1.00 98.50 88 ASN A C 1
ATOM 694 O O . ASN A 1 88 ? -5.892 -11.580 2.017 1.00 98.50 88 ASN A O 1
ATOM 698 N N . ARG A 1 89 ? -3.787 -11.075 1.412 1.00 98.31 89 ARG A N 1
ATOM 699 C CA . ARG A 1 89 ? -3.287 -10.865 2.780 1.00 98.31 89 ARG A CA 1
ATOM 700 C C . ARG A 1 89 ? -3.974 -9.694 3.479 1.00 98.31 89 ARG A C 1
ATOM 702 O O . ARG A 1 89 ? -4.214 -9.748 4.680 1.00 98.31 89 ARG A O 1
ATOM 709 N N . SER A 1 90 ? -4.290 -8.643 2.728 1.00 98.38 90 SER A N 1
ATOM 710 C CA . SER A 1 90 ? -4.977 -7.459 3.246 1.00 98.38 90 SER A CA 1
ATOM 711 C C . SER A 1 90 ? -6.396 -7.804 3.696 1.00 98.38 90 SER A C 1
ATOM 713 O O . SER A 1 90 ? -6.786 -7.418 4.797 1.00 98.38 90 SER A O 1
ATOM 715 N N . TRP A 1 91 ? -7.138 -8.588 2.905 1.00 97.69 91 TRP A N 1
ATOM 716 C CA . TRP A 1 91 ? -8.485 -9.049 3.257 1.00 97.69 91 TRP A CA 1
ATOM 717 C C . TRP A 1 91 ? -8.506 -9.909 4.525 1.00 97.69 91 TRP A C 1
ATOM 719 O O . TRP A 1 91 ? -9.407 -9.742 5.343 1.00 97.69 91 TRP A O 1
ATOM 729 N N . ASP A 1 92 ? -7.488 -10.746 4.749 1.00 97.25 92 ASP A N 1
ATOM 730 C CA . ASP A 1 92 ? -7.398 -11.600 5.945 1.00 97.25 92 ASP A CA 1
ATOM 731 C C . ASP A 1 92 ? -7.335 -10.807 7.266 1.00 97.25 92 ASP A C 1
ATOM 733 O O . ASP A 1 92 ? -7.697 -11.329 8.324 1.00 97.25 92 ASP A O 1
ATOM 737 N N . ILE A 1 93 ? -6.870 -9.553 7.230 1.00 97.56 93 ILE A N 1
ATOM 738 C CA . ILE A 1 93 ? -6.684 -8.723 8.430 1.00 97.56 93 ILE A CA 1
ATOM 739 C C . ILE A 1 93 ? -7.668 -7.555 8.532 1.00 97.56 93 ILE A C 1
ATOM 741 O O . ILE A 1 93 ? -7.876 -7.047 9.638 1.00 97.56 93 ILE A O 1
ATOM 745 N N . LEU A 1 94 ? -8.283 -7.138 7.422 1.00 96.38 94 LEU A N 1
ATOM 746 C CA . LEU A 1 94 ? -9.050 -5.894 7.306 1.00 96.38 94 LEU A CA 1
ATOM 747 C C . LEU A 1 94 ? -10.201 -5.803 8.323 1.00 96.38 94 LEU A C 1
ATOM 749 O O . LEU A 1 94 ? -10.343 -4.793 9.015 1.00 96.38 94 LEU A O 1
ATOM 753 N N . ASP A 1 95 ? -10.956 -6.891 8.492 1.00 93.69 95 ASP A N 1
ATOM 754 C CA . ASP A 1 95 ? -12.092 -6.970 9.423 1.00 93.69 95 ASP A CA 1
ATOM 755 C C . ASP A 1 95 ? -11.672 -6.947 10.898 1.00 93.69 95 ASP A C 1
ATOM 757 O O . ASP A 1 95 ? -12.432 -6.530 11.774 1.00 93.69 95 ASP A O 1
ATOM 761 N N . THR A 1 96 ? -10.453 -7.399 11.192 1.00 96.06 96 THR A N 1
ATOM 762 C CA . THR A 1 96 ? -9.931 -7.487 12.566 1.00 96.06 96 THR A CA 1
ATOM 763 C C . THR A 1 96 ? -9.145 -6.250 12.985 1.00 96.06 96 THR A C 1
ATOM 765 O O . THR A 1 96 ? -8.950 -6.016 14.181 1.00 96.06 96 THR A O 1
ATOM 768 N N . LEU A 1 97 ? -8.697 -5.450 12.015 1.00 97.50 97 LEU A N 1
ATOM 769 C CA . LEU A 1 97 ? -7.912 -4.255 12.263 1.00 97.50 97 LEU A CA 1
ATOM 770 C C . LEU A 1 97 ? -8.805 -3.176 12.910 1.00 97.50 97 LEU A C 1
ATOM 772 O O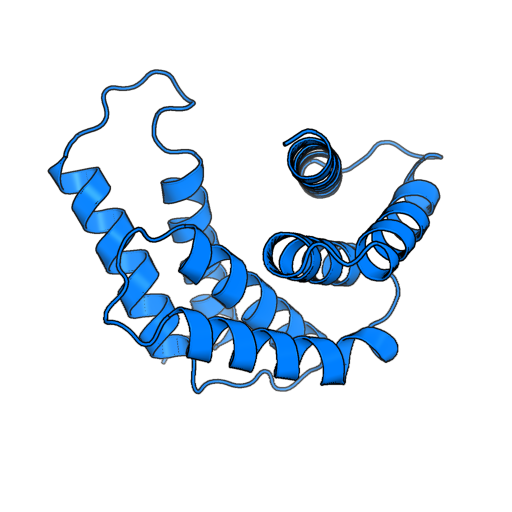 . LEU A 1 97 ? -9.891 -2.878 12.398 1.00 97.50 97 LEU A O 1
ATOM 776 N N . PRO A 1 98 ? -8.387 -2.565 14.035 1.00 97.25 98 PRO A N 1
ATOM 777 C CA . PRO A 1 98 ? -9.178 -1.532 14.688 1.00 97.25 98 PRO A CA 1
ATOM 778 C C . PRO A 1 98 ? -9.239 -0.257 13.841 1.00 97.25 98 PRO A C 1
ATOM 780 O O . PRO A 1 98 ? -8.294 0.091 13.124 1.00 97.25 98 PRO A O 1
ATOM 783 N N . VAL A 1 99 ? -10.344 0.482 13.983 1.00 97.62 99 VAL A N 1
ATOM 784 C CA . VAL A 1 99 ? -10.531 1.793 13.345 1.00 97.62 99 VAL A CA 1
ATOM 785 C C . VAL A 1 99 ? -9.371 2.715 13.714 1.00 97.62 99 VAL A C 1
ATOM 787 O O . VAL A 1 99 ? -9.137 3.021 14.883 1.00 97.62 99 VAL A O 1
ATOM 790 N N . SER A 1 100 ? -8.613 3.118 12.699 1.00 97.62 100 SER A N 1
ATOM 791 C CA . SER A 1 100 ? -7.374 3.878 12.835 1.00 97.62 100 SER A CA 1
ATOM 792 C C . SER A 1 100 ? -6.963 4.467 11.483 1.00 97.62 100 SER A C 1
ATOM 794 O O . SER A 1 100 ? -7.435 4.023 10.435 1.00 97.62 100 SER A O 1
ATOM 796 N N . LEU A 1 101 ? -6.025 5.420 11.490 1.00 97.94 101 LEU A N 1
ATOM 797 C CA . LEU A 1 101 ? -5.379 5.903 10.264 1.00 97.94 101 LEU A CA 1
ATOM 798 C C . LEU A 1 101 ? -4.710 4.759 9.482 1.00 97.94 101 LEU A C 1
ATOM 800 O O . LEU A 1 101 ? -4.741 4.754 8.255 1.00 97.94 101 LEU A O 1
ATOM 804 N N . LEU A 1 102 ? -4.135 3.771 10.178 1.00 98.31 102 LEU A N 1
ATOM 805 C CA . LEU A 1 102 ? -3.529 2.600 9.542 1.00 98.31 102 LEU A CA 1
ATOM 806 C C . LEU A 1 102 ? -4.569 1.790 8.759 1.00 98.31 102 LEU A C 1
ATOM 808 O O . LEU A 1 102 ? -4.329 1.458 7.601 1.00 98.31 102 LEU A O 1
ATOM 812 N N . LYS A 1 103 ? -5.742 1.540 9.357 1.00 98.62 103 LYS A N 1
ATOM 813 C CA . LYS A 1 103 ? -6.851 0.876 8.662 1.00 98.62 103 LYS A CA 1
ATOM 814 C C . LYS A 1 103 ? -7.324 1.676 7.4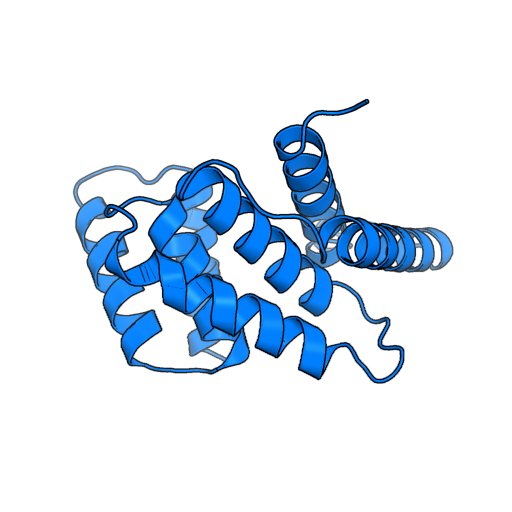52 1.00 98.62 103 LYS A C 1
ATOM 816 O O . LYS A 1 103 ? -7.452 1.110 6.374 1.00 98.62 103 LYS A O 1
ATOM 821 N N . CYS A 1 104 ? -7.511 2.986 7.609 1.00 98.56 104 CYS A N 1
ATOM 822 C CA . CYS A 1 104 ? -7.892 3.867 6.504 1.00 98.56 104 CYS A CA 1
ATOM 823 C C . CYS A 1 104 ? -6.887 3.796 5.344 1.00 98.56 104 CYS A C 1
ATOM 825 O O . CYS A 1 104 ? -7.283 3.706 4.189 1.00 98.56 104 CYS A O 1
ATOM 827 N N . ARG A 1 105 ? -5.581 3.786 5.634 1.00 98.44 105 ARG A N 1
ATOM 828 C CA . ARG A 1 105 ? -4.540 3.655 4.604 1.00 98.44 105 ARG A CA 1
ATOM 829 C C . ARG A 1 105 ? -4.586 2.310 3.887 1.00 98.44 105 ARG A C 1
ATOM 831 O O . ARG A 1 105 ? -4.418 2.288 2.675 1.00 98.44 105 ARG A O 1
ATOM 838 N N . LEU A 1 106 ? -4.823 1.215 4.611 1.00 98.69 106 LEU A N 1
ATOM 839 C CA . LEU A 1 106 ? -4.956 -0.109 4.000 1.00 98.69 106 LEU A CA 1
ATOM 840 C C . LEU A 1 106 ? -6.191 -0.185 3.092 1.00 98.69 106 LEU A C 1
ATOM 842 O O . LEU A 1 106 ? -6.082 -0.682 1.977 1.00 98.69 106 LEU A O 1
ATOM 846 N N . LEU A 1 107 ? -7.325 0.361 3.543 1.00 98.69 107 LEU A N 1
ATOM 847 C CA . LEU A 1 107 ? -8.557 0.467 2.756 1.00 98.69 107 LEU A CA 1
ATOM 848 C C . LEU A 1 107 ? -8.323 1.213 1.441 1.00 98.69 107 LEU A C 1
ATOM 850 O O . LEU A 1 107 ? -8.626 0.681 0.379 1.00 98.69 107 LEU A O 1
ATOM 854 N N . VAL A 1 108 ? -7.725 2.406 1.504 1.00 98.25 108 VAL A N 1
ATOM 855 C CA . VAL A 1 108 ? -7.448 3.224 0.313 1.00 98.25 108 VAL A CA 1
ATOM 856 C C . VAL A 1 108 ? -6.427 2.548 -0.607 1.00 98.25 108 VAL A C 1
ATOM 858 O O . VAL A 1 108 ? -6.603 2.564 -1.821 1.00 98.25 108 VAL A O 1
ATOM 861 N N . ALA A 1 109 ? -5.393 1.904 -0.053 1.00 97.94 109 ALA A N 1
ATOM 862 C CA . ALA A 1 109 ? -4.421 1.153 -0.848 1.00 97.94 109 ALA A CA 1
ATOM 863 C C . ALA A 1 109 ? -5.060 -0.038 -1.581 1.00 97.94 109 ALA A C 1
ATOM 865 O O . ALA A 1 109 ? -4.705 -0.303 -2.723 1.00 97.94 109 ALA A O 1
ATOM 866 N N . CYS A 1 110 ? -6.010 -0.738 -0.953 1.00 98.25 110 CYS A N 1
ATOM 867 C CA . CYS A 1 110 ? -6.766 -1.801 -1.613 1.00 98.25 110 CYS A CA 1
ATOM 868 C C . CYS A 1 110 ? -7.736 -1.226 -2.656 1.00 98.25 110 CYS A C 1
ATOM 870 O O . CYS A 1 110 ? -7.808 -1.741 -3.768 1.00 98.25 110 CYS A O 1
ATOM 872 N N . TYR A 1 111 ? -8.446 -0.141 -2.325 1.00 98.12 111 TYR A N 1
ATOM 873 C CA . TYR A 1 111 ? -9.373 0.540 -3.232 1.00 98.12 111 TYR A CA 1
ATOM 874 C C . TYR A 1 111 ? -8.690 0.986 -4.527 1.00 98.12 111 TYR A C 1
ATOM 876 O O . TYR A 1 111 ? -9.238 0.752 -5.598 1.00 98.12 111 TYR A O 1
ATOM 884 N N . ALA A 1 112 ? -7.472 1.530 -4.443 1.00 96.06 112 ALA A N 1
ATOM 885 C CA . ALA A 1 112 ? -6.688 1.936 -5.609 1.00 96.06 112 ALA A CA 1
ATOM 886 C C . ALA A 1 112 ? -6.455 0.801 -6.630 1.00 96.06 112 ALA A C 1
ATOM 888 O O . ALA A 1 112 ? -6.264 1.085 -7.810 1.00 96.06 112 ALA A O 1
ATOM 889 N N . GLU A 1 113 ? -6.499 -0.463 -6.192 1.00 96.44 113 GLU A N 1
ATOM 890 C CA . GLU A 1 113 ? -6.313 -1.627 -7.064 1.00 96.44 113 GLU A CA 1
ATOM 891 C C . GLU A 1 113 ? -7.612 -2.190 -7.628 1.00 96.44 113 GLU A C 1
ATOM 893 O O . GLU A 1 113 ? -7.658 -2.610 -8.785 1.00 96.44 113 GLU A O 1
ATOM 898 N N . VAL A 1 114 ? -8.659 -2.263 -6.804 1.00 96.56 114 VAL A N 1
ATOM 899 C CA . VAL A 1 114 ? -9.877 -3.013 -7.152 1.00 96.56 114 VAL A CA 1
ATOM 900 C C . VAL A 1 114 ? -11.088 -2.131 -7.429 1.00 96.56 114 VAL A C 1
ATOM 902 O O . VAL A 1 114 ? -12.066 -2.631 -7.979 1.00 96.56 114 VAL A O 1
ATOM 905 N N . PHE A 1 115 ? -11.029 -0.845 -7.069 1.00 95.19 115 PHE A N 1
ATOM 906 C CA . PHE A 1 115 ? -12.133 0.114 -7.173 1.00 95.19 115 PHE A CA 1
ATOM 907 C C . PHE A 1 115 ? -13.444 -0.418 -6.564 1.00 95.19 115 PHE A C 1
ATOM 909 O O . PHE A 1 115 ? -14.532 -0.228 -7.103 1.00 95.19 115 PHE A O 1
ATOM 916 N N . ASP A 1 116 ? -13.332 -1.130 -5.439 1.00 97.19 116 ASP A N 1
ATOM 917 C CA . ASP A 1 116 ? -14.479 -1.640 -4.691 1.00 97.19 116 ASP A CA 1
ATOM 918 C C . ASP A 1 116 ? -15.046 -0.536 -3.790 1.00 97.19 116 ASP A C 1
ATOM 920 O O . ASP A 1 116 ? -14.404 -0.087 -2.837 1.00 97.19 116 ASP A O 1
ATOM 924 N N . GLU A 1 117 ? -16.268 -0.110 -4.099 1.00 96.88 117 GLU A N 1
ATOM 925 C CA . GLU A 1 117 ? -16.995 0.945 -3.393 1.00 96.88 117 GLU A CA 1
ATOM 926 C C . GLU A 1 117 ? -17.205 0.643 -1.900 1.00 96.88 117 GLU A C 1
ATOM 928 O O . GLU A 1 117 ? -17.330 1.573 -1.102 1.00 96.88 117 GLU A O 1
ATOM 933 N N . GLU A 1 118 ? -17.215 -0.630 -1.483 1.00 97.50 118 GLU A N 1
ATOM 934 C CA . GLU A 1 118 ? -17.317 -0.980 -0.061 1.00 97.50 118 GLU A CA 1
ATOM 935 C C . GLU A 1 118 ? -16.067 -0.531 0.717 1.00 97.50 118 GLU A C 1
ATOM 937 O O . GLU A 1 118 ? -16.184 -0.019 1.834 1.00 97.50 118 GLU A O 1
ATOM 942 N N . LEU A 1 119 ? -14.879 -0.622 0.103 1.00 98.25 119 LEU A N 1
ATOM 943 C CA . LEU A 1 119 ? -13.621 -0.162 0.703 1.00 98.25 119 LEU A CA 1
ATOM 944 C C . LEU A 1 119 ? -13.592 1.365 0.838 1.00 98.25 119 LEU A C 1
ATOM 946 O O . LEU A 1 119 ? -13.191 1.890 1.881 1.00 98.25 119 LEU A O 1
ATOM 950 N N . ALA A 1 120 ? -14.038 2.080 -0.199 1.00 98.12 120 ALA A N 1
ATOM 951 C CA . ALA A 1 120 ? -14.131 3.538 -0.175 1.00 98.12 120 ALA A CA 1
ATOM 952 C C . ALA A 1 120 ? -15.150 4.011 0.873 1.00 98.12 120 ALA A C 1
ATOM 954 O O . ALA A 1 120 ? -14.855 4.903 1.671 1.00 98.12 120 ALA A O 1
ATOM 955 N N . ALA A 1 121 ? -16.321 3.369 0.942 1.00 98.25 121 ALA A N 1
ATOM 956 C CA . ALA A 1 121 ? -17.348 3.686 1.929 1.00 98.25 121 ALA A CA 1
ATOM 957 C C . ALA A 1 121 ? -16.847 3.501 3.371 1.00 98.25 121 ALA A C 1
ATOM 959 O O . ALA A 1 121 ? -17.102 4.356 4.226 1.00 98.25 121 ALA A O 1
ATOM 960 N N . GLU A 1 122 ? -16.105 2.425 3.654 1.00 98.31 122 GLU A N 1
ATOM 961 C CA . GLU A 1 122 ? -15.503 2.233 4.974 1.00 98.31 122 GLU A CA 1
ATOM 962 C C . GLU A 1 122 ? -14.416 3.283 5.262 1.00 98.31 122 GLU A C 1
ATOM 964 O O . GLU A 1 122 ? -14.379 3.835 6.364 1.00 98.31 122 GLU A O 1
ATOM 969 N N . ALA A 1 123 ? -13.570 3.626 4.284 1.00 98.31 123 ALA A N 1
ATOM 970 C CA . ALA A 1 123 ? -12.563 4.674 4.449 1.00 98.31 123 ALA A CA 1
ATOM 971 C C . ALA A 1 123 ? -13.205 6.033 4.783 1.00 98.31 123 ALA A C 1
ATOM 973 O O . ALA A 1 123 ? -12.786 6.690 5.741 1.00 98.31 123 ALA A O 1
ATOM 974 N N . HIS A 1 124 ? -14.275 6.415 4.077 1.00 98.31 124 HIS A N 1
ATOM 975 C CA . HIS A 1 124 ? -15.054 7.624 4.372 1.00 98.31 124 HIS A CA 1
ATOM 976 C C . HIS A 1 124 ? -15.660 7.599 5.773 1.00 98.31 124 HIS A C 1
ATOM 978 O O . HIS A 1 124 ? -15.607 8.606 6.475 1.00 98.31 124 HIS A O 1
ATOM 984 N N . ALA A 1 125 ? -16.170 6.455 6.235 1.00 98.19 125 ALA A N 1
ATOM 985 C CA . ALA A 1 125 ? -16.699 6.334 7.593 1.00 98.19 125 ALA A CA 1
ATOM 986 C C . ALA A 1 125 ? -15.625 6.596 8.669 1.00 98.19 125 ALA A C 1
ATOM 988 O O . ALA A 1 125 ? -15.916 7.204 9.702 1.00 98.19 125 ALA A O 1
ATOM 989 N N . ILE A 1 126 ? -14.376 6.178 8.427 1.00 97.94 126 ILE A N 1
ATOM 990 C CA . ILE A 1 126 ? -13.248 6.475 9.321 1.00 97.94 126 ILE A CA 1
ATOM 991 C C . ILE A 1 126 ? -12.889 7.968 9.265 1.00 97.94 126 ILE A C 1
ATOM 993 O O . ILE A 1 126 ? -12.740 8.593 10.318 1.00 97.94 126 ILE A O 1
ATOM 997 N N . ILE A 1 127 ? -12.784 8.541 8.061 1.00 97.56 127 ILE A N 1
ATOM 998 C CA . ILE A 1 127 ? -12.462 9.961 7.830 1.00 97.56 127 ILE A CA 1
ATOM 999 C C . ILE A 1 127 ? -13.505 10.878 8.481 1.00 97.56 127 ILE A C 1
ATOM 1001 O O . ILE A 1 127 ? -13.162 11.886 9.104 1.00 97.56 127 ILE A O 1
ATOM 1005 N N . ASP A 1 128 ? -14.782 10.511 8.400 1.00 97.00 128 ASP A N 1
ATOM 1006 C CA . ASP A 1 128 ? -15.888 11.242 9.010 1.00 97.00 128 ASP A CA 1
ATOM 1007 C C . ASP A 1 128 ? -15.741 11.358 10.529 1.00 97.00 128 ASP A C 1
ATOM 1009 O O . ASP A 1 128 ? -16.086 12.391 11.108 1.00 97.00 128 ASP A O 1
ATOM 1013 N N . GLY A 1 129 ? -15.139 10.350 11.166 1.00 95.44 129 GLY A N 1
ATOM 1014 C CA . GLY A 1 129 ? -14.798 10.366 12.586 1.00 95.44 129 GLY A CA 1
ATOM 1015 C C . GLY A 1 129 ? -13.735 11.401 12.976 1.00 95.44 129 GLY A C 1
ATOM 1016 O O . GLY A 1 129 ? -13.558 11.668 14.164 1.00 95.44 129 GLY A O 1
ATOM 1017 N N . TRP A 1 130 ? -13.021 12.002 12.018 1.00 95.56 130 TRP A N 1
ATOM 1018 C CA . TRP A 1 130 ? -11.992 13.018 12.278 1.00 95.56 130 TRP A CA 1
ATOM 1019 C C . TRP A 1 130 ? -12.494 14.457 12.113 1.00 95.56 130 TRP A C 1
ATOM 1021 O O . TRP A 1 130 ? -11.825 15.382 12.570 1.00 95.56 130 TRP A O 1
ATOM 1031 N N . LYS A 1 131 ? -13.679 14.662 11.517 1.00 87.62 131 LYS A N 1
ATOM 1032 C CA . LYS A 1 131 ? -14.211 15.982 11.117 1.00 87.62 131 LYS A CA 1
ATOM 1033 C C . LYS A 1 131 ? -14.359 17.001 12.253 1.00 87.62 131 LYS A C 1
ATOM 1035 O O . LYS A 1 131 ? -14.406 18.199 11.991 1.00 87.62 131 LYS A O 1
ATOM 1040 N N . GLU A 1 132 ? -14.448 16.553 13.503 1.00 91.12 132 GLU A N 1
ATOM 1041 C CA . GLU A 1 132 ? -14.609 17.434 14.669 1.00 91.12 132 GLU A CA 1
ATOM 1042 C C . GLU A 1 132 ? -13.292 18.048 15.176 1.00 91.12 132 GLU A C 1
ATOM 1044 O O . GLU A 1 132 ? -13.308 18.865 16.100 1.00 91.12 132 GLU A O 1
ATOM 1049 N N . ARG A 1 133 ? -12.147 17.686 14.587 1.00 93.88 133 ARG A N 1
ATOM 1050 C CA . ARG A 1 133 ? -10.833 18.220 14.959 1.00 93.88 133 ARG A CA 1
ATOM 1051 C C . ARG A 1 133 ? -9.997 18.599 13.743 1.00 93.88 133 ARG A C 1
ATOM 1053 O O . ARG A 1 133 ? -10.302 18.245 12.611 1.00 93.88 133 ARG A O 1
ATOM 1060 N N . GLU A 1 134 ? -8.902 19.303 14.006 1.00 95.25 134 GLU A N 1
ATOM 1061 C CA . GLU A 1 134 ? -7.873 19.536 12.999 1.00 95.25 134 GLU A CA 1
ATOM 1062 C C . GLU A 1 134 ? -7.206 18.204 12.612 1.00 95.25 134 GLU A C 1
ATOM 1064 O O . GLU A 1 134 ? -6.887 17.374 13.477 1.00 95.25 134 GLU A O 1
ATOM 1069 N N . LEU A 1 135 ? -7.051 17.992 11.304 1.00 96.31 135 LEU A N 1
ATOM 1070 C CA . LEU A 1 135 ? -6.415 16.803 10.744 1.00 96.31 135 LEU A CA 1
ATOM 1071 C C . LEU A 1 135 ? -4.901 16.884 10.918 1.00 96.31 135 LEU A C 1
ATOM 1073 O O . LEU A 1 135 ? -4.306 17.957 10.791 1.00 96.31 135 LEU A O 1
ATOM 1077 N N . THR A 1 136 ? -4.261 15.742 11.162 1.00 96.62 136 THR A N 1
ATOM 1078 C CA . THR A 1 136 ? -2.804 15.675 11.021 1.00 96.62 136 THR A CA 1
ATOM 1079 C C . THR A 1 136 ? -2.422 15.754 9.545 1.00 96.62 136 THR A C 1
ATOM 1081 O O . THR A 1 136 ? -3.252 15.567 8.651 1.00 96.62 136 THR A O 1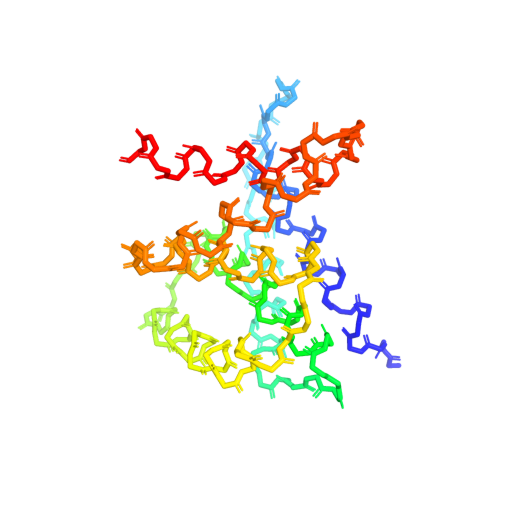
ATOM 1084 N N . ARG A 1 137 ? -1.140 16.003 9.268 1.00 94.88 137 ARG A N 1
ATOM 1085 C CA . ARG A 1 137 ? -0.629 16.007 7.894 1.00 94.88 137 ARG A CA 1
ATOM 1086 C C . ARG A 1 137 ? -0.920 14.680 7.189 1.00 94.88 137 ARG A C 1
ATOM 1088 O O . ARG A 1 137 ? -1.371 14.668 6.054 1.00 94.88 137 ARG A O 1
ATOM 1095 N N . GLU A 1 138 ? -0.695 13.575 7.885 1.00 94.25 138 GLU A N 1
ATOM 1096 C CA . GLU A 1 138 ? -0.898 12.224 7.375 1.00 94.25 138 GLU A CA 1
ATOM 1097 C C . GLU A 1 138 ? -2.366 11.908 7.065 1.00 94.25 138 GLU A C 1
ATOM 1099 O O . GLU A 1 138 ? -2.653 11.159 6.132 1.00 94.25 138 GLU A O 1
ATOM 1104 N N . GLU A 1 139 ? -3.287 12.453 7.859 1.00 97.00 139 GLU A N 1
ATOM 1105 C CA . GLU A 1 139 ? -4.729 12.319 7.646 1.00 97.00 139 GLU A CA 1
ATOM 1106 C C . GLU A 1 139 ? -5.197 13.171 6.472 1.00 97.00 139 GLU A C 1
ATOM 1108 O O . GLU A 1 139 ? -6.014 12.734 5.670 1.00 97.00 139 GLU A O 1
ATOM 1113 N N . PHE A 1 140 ? -4.646 14.374 6.330 1.00 95.81 140 PHE A N 1
ATOM 1114 C CA . PHE A 1 140 ? -4.913 15.208 5.168 1.00 95.81 140 PHE A CA 1
ATOM 1115 C C . PHE A 1 140 ? -4.426 14.542 3.871 1.00 95.81 140 PHE A C 1
ATOM 1117 O O . PHE A 1 140 ? -5.165 14.486 2.893 1.00 95.81 140 PHE A O 1
ATOM 1124 N N . GLU A 1 141 ? -3.214 13.976 3.878 1.00 93.69 141 GLU A N 1
ATOM 1125 C CA . GLU A 1 141 ? -2.648 13.268 2.724 1.00 93.69 141 GLU A CA 1
ATOM 1126 C C . GLU A 1 141 ? -3.527 12.087 2.279 1.00 93.69 141 GLU A C 1
ATOM 1128 O O . GLU A 1 141 ? -3.730 11.906 1.080 1.00 93.69 141 GLU A O 1
ATOM 1133 N N . ILE A 1 142 ? -4.092 11.306 3.213 1.00 96.38 142 ILE A N 1
ATOM 1134 C CA . ILE A 1 142 ? -4.952 10.171 2.842 1.00 96.38 142 ILE A CA 1
ATOM 1135 C C . ILE A 1 142 ? -6.329 10.614 2.327 1.00 96.38 142 ILE A C 1
ATOM 1137 O O . ILE A 1 142 ? -6.852 9.989 1.409 1.00 96.38 142 ILE A O 1
ATOM 1141 N N . VAL A 1 143 ? -6.887 11.707 2.864 1.00 97.19 143 VAL A N 1
ATOM 1142 C CA . VAL A 1 143 ? -8.149 12.297 2.382 1.00 97.19 143 VAL A CA 1
ATOM 1143 C C . VAL A 1 143 ? -7.998 12.785 0.944 1.00 97.19 143 VAL A C 1
ATOM 1145 O O . VAL A 1 143 ? -8.813 12.444 0.089 1.00 97.19 143 VAL A O 1
ATOM 1148 N N . GLU A 1 144 ? -6.936 13.541 0.658 1.00 95.50 144 GLU A N 1
ATOM 1149 C CA . GLU A 1 144 ? -6.658 14.020 -0.698 1.00 95.50 144 GLU A CA 1
ATOM 1150 C C . GLU A 1 144 ? -6.351 12.859 -1.650 1.00 95.50 144 GLU A C 1
ATOM 1152 O O . GLU A 1 144 ? -6.780 12.876 -2.802 1.00 95.50 144 GLU A O 1
ATOM 1157 N N . HIS A 1 145 ? -5.642 11.826 -1.182 1.00 94.81 145 HIS A N 1
ATOM 1158 C CA . HIS A 1 145 ? -5.354 10.656 -2.005 1.00 94.81 145 HIS A CA 1
ATOM 1159 C C . HIS A 1 145 ? -6.625 9.901 -2.407 1.00 94.81 145 HIS A C 1
ATOM 1161 O O . HIS A 1 145 ? -6.798 9.635 -3.593 1.00 94.81 145 HIS A O 1
ATOM 1167 N N . LEU A 1 146 ? -7.524 9.612 -1.458 1.00 97.44 146 LEU A N 1
ATOM 1168 C CA . LEU A 1 146 ? -8.798 8.947 -1.751 1.00 97.44 146 LEU A CA 1
ATOM 1169 C C . LEU A 1 146 ? -9.636 9.769 -2.735 1.00 97.44 146 LEU A C 1
ATOM 1171 O O . LEU A 1 146 ? -10.087 9.240 -3.744 1.00 97.44 146 LEU A O 1
ATOM 1175 N N . LYS A 1 147 ? -9.749 11.078 -2.503 1.00 96.88 147 LYS A N 1
ATOM 1176 C CA . LYS A 1 147 ? -10.465 11.979 -3.409 1.00 96.88 147 LYS A CA 1
ATOM 1177 C C . LYS A 1 147 ? -9.892 11.952 -4.831 1.00 96.88 147 LYS A C 1
ATOM 1179 O O . LYS A 1 147 ? -10.643 11.875 -5.794 1.00 96.88 147 LYS A O 1
ATOM 1184 N N . ASN A 1 148 ? -8.566 11.985 -4.971 1.00 94.25 148 ASN A N 1
ATOM 1185 C CA . ASN A 1 148 ? -7.920 11.900 -6.281 1.00 94.25 148 ASN A CA 1
ATOM 1186 C C . ASN A 1 148 ? -8.172 10.551 -6.971 1.00 94.25 148 ASN A C 1
ATOM 1188 O O . ASN A 1 148 ? -8.227 10.512 -8.195 1.00 94.25 148 ASN A O 1
ATOM 1192 N N . LEU A 1 149 ? -8.292 9.451 -6.222 1.00 95.38 149 LEU A N 1
ATOM 1193 C CA . LEU A 1 149 ? -8.631 8.145 -6.795 1.00 95.38 149 LEU A CA 1
ATOM 1194 C C . LEU A 1 149 ? -10.079 8.108 -7.301 1.00 95.38 149 LEU A C 1
ATOM 1196 O O . LEU A 1 149 ? -10.321 7.548 -8.357 1.00 95.38 149 LEU A O 1
ATOM 1200 N N . GLU A 1 150 ? -11.014 8.733 -6.584 1.00 95.81 150 GLU A N 1
ATOM 1201 C CA . GLU A 1 150 ? -12.437 8.786 -6.960 1.00 95.81 150 GLU A CA 1
ATOM 1202 C C . GLU A 1 150 ? -12.722 9.740 -8.136 1.00 95.81 150 GLU A C 1
ATOM 1204 O O . GLU A 1 150 ? -13.716 9.587 -8.847 1.00 95.81 150 GLU A O 1
ATOM 1209 N N . GLU A 1 151 ? -11.879 10.758 -8.330 1.00 93.88 151 GLU A N 1
ATOM 1210 C CA . GLU A 1 151 ? -12.021 11.746 -9.408 1.00 93.88 151 GLU A CA 1
ATOM 1211 C C . GLU A 1 151 ? -11.412 11.299 -10.755 1.00 93.88 151 GLU A C 1
ATOM 1213 O O . GLU A 1 151 ? -11.688 11.945 -11.774 1.00 93.88 151 GLU A O 1
ATOM 1218 N N . ASN A 1 152 ? -10.601 10.232 -10.777 1.00 80.19 152 ASN A N 1
ATOM 1219 C CA . ASN A 1 152 ? -9.902 9.715 -11.966 1.00 80.19 152 ASN A CA 1
ATOM 1220 C C . ASN A 1 152 ? -10.534 8.430 -12.514 1.00 80.19 152 ASN A C 1
ATOM 1222 O O . ASN A 1 152 ? -10.552 8.293 -13.761 1.00 80.19 152 ASN A O 1
#

Radius of gyration: 15.54 Å; chains: 1; bounding box: 37×35×31 Å

Secondary structure (DSSP, 8-state):
---HHHHHHHHHHHHHHHHTTTTTS----HHHHHHHHHHHHHHHHHHTT---SSHHHHHHHHHHHHHHHHH-----S-HHHHHHHHHHHHHHHHTTSPSSHHHHHHHHHHHHHH--HHHHHHHHHHHHTTTTSPPPHHHHHHHHHHHHHHH-

Organism: Bacteroides fragilis (NCBI:txid817)